Protein AF-A0A347U7J9-F1 (afdb_monomer_lite)

InterPro domains:
  IPR003761 Exonuclease VII, small subunit [PF02609] (7-53)
  IPR003761 Exonuclease VII, small subunit [TIGR01280] (6-53)
  IPR037004 Exonuclease VII, small subunit superfamily [G3DSA:1.10.287.1040] (1-61)
  IPR037004 Exonuclease VII, small subunit superfamily [SSF116842] (3-53)

Organism: NCBI:txid913109

Foldseek 3Di:
DPPPVDLVNLVVLLVVLVVVLVDPPADPVRNVVSVVVSVVSVVVSVVVVVVVVVVVVVVVVD

Secondary structure (DSSP, 8-state):
------HHHHHHHHHHHHHHHT-TT--HHHHHHHHHHHHHHHHHHHHHHHHHHHHHHHHTT-

Sequence (62 aa):
MNEEISFEEKVIKAKELLEKLSNPQITLSDSIKLYKTGIKELEDAQKLLDEAKLIFLVENKN

Structure (mmCIF, N/CA/C/O backbone):
data_AF-A0A347U7J9-F1
#
_entry.id   AF-A0A347U7J9-F1
#
loop_
_atom_site.group_PDB
_atom_site.id
_atom_site.type_symbol
_atom_site.label_atom_id
_atom_site.label_alt_id
_atom_site.label_comp_id
_atom_site.label_asym_id
_atom_site.label_entity_id
_atom_site.label_seq_id
_atom_site.pdbx_PDB_ins_code
_atom_site.Cartn_x
_atom_site.Cartn_y
_atom_site.Cartn_z
_atom_site.occupancy
_atom_site.B_iso_or_equiv
_atom_site.auth_seq_id
_atom_site.auth_comp_id
_atom_site.auth_asym_id
_atom_site.auth_atom_id
_atom_site.pdbx_PDB_model_num
ATOM 1 N N . MET A 1 1 ? 8.766 22.168 -9.732 1.00 36.38 1 MET A N 1
ATOM 2 C CA . MET A 1 1 ? 9.027 21.057 -8.797 1.00 36.38 1 MET A CA 1
ATOM 3 C C . MET A 1 1 ? 8.010 19.998 -9.156 1.00 36.38 1 MET A C 1
ATOM 5 O O . MET A 1 1 ? 6.836 20.213 -8.895 1.00 36.38 1 MET A O 1
ATOM 9 N N . ASN A 1 2 ? 8.418 18.978 -9.912 1.00 41.28 2 ASN A N 1
ATOM 10 C CA . ASN A 1 2 ? 7.514 17.890 -10.270 1.00 41.28 2 ASN A CA 1
ATOM 11 C C . ASN A 1 2 ? 7.378 17.016 -9.028 1.00 41.28 2 ASN A C 1
ATOM 13 O O . ASN A 1 2 ? 8.288 16.258 -8.710 1.00 41.28 2 ASN A O 1
ATOM 17 N N . GLU A 1 3 ? 6.280 17.182 -8.300 1.00 45.72 3 GLU A N 1
ATOM 18 C CA . GLU A 1 3 ? 5.853 16.240 -7.266 1.00 45.72 3 GLU A CA 1
ATOM 19 C C . GLU A 1 3 ? 5.300 14.986 -7.96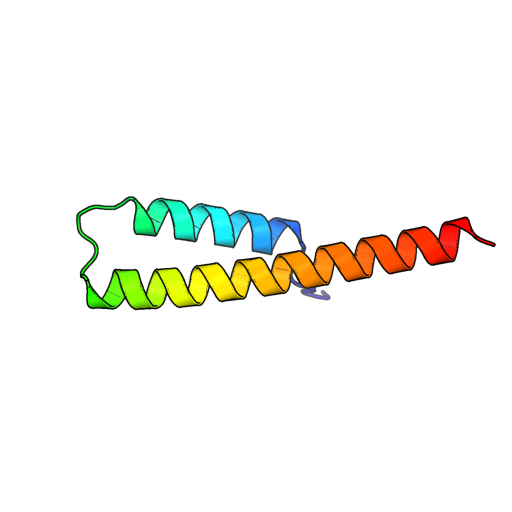0 1.00 45.72 3 GLU A C 1
ATOM 21 O O . GLU A 1 3 ? 4.110 14.682 -7.911 1.00 45.72 3 GLU A O 1
ATOM 26 N N . GLU A 1 4 ? 6.161 14.267 -8.683 1.00 54.62 4 GLU A N 1
ATOM 27 C CA . GLU A 1 4 ? 5.905 12.853 -8.921 1.00 54.62 4 GLU A CA 1
ATOM 28 C C . GLU A 1 4 ? 6.047 12.182 -7.561 1.00 54.62 4 GLU A C 1
ATOM 30 O O . GLU A 1 4 ? 7.152 12.071 -7.033 1.00 54.62 4 GLU A O 1
ATOM 35 N N . ILE A 1 5 ? 4.911 11.815 -6.964 1.00 56.59 5 ILE A N 1
ATOM 36 C CA . ILE A 1 5 ? 4.857 11.032 -5.728 1.00 56.59 5 ILE A CA 1
ATOM 37 C C . ILE A 1 5 ? 5.804 9.845 -5.913 1.00 56.59 5 ILE A C 1
ATOM 39 O O . ILE A 1 5 ? 5.532 8.947 -6.715 1.00 56.59 5 ILE A O 1
ATOM 43 N N . SER A 1 6 ? 6.939 9.873 -5.218 1.00 68.56 6 SER A N 1
ATOM 44 C CA . SER A 1 6 ? 7.997 8.898 -5.445 1.00 68.56 6 SER A CA 1
ATOM 45 C C . SER A 1 6 ? 7.571 7.542 -4.886 1.00 68.56 6 SER A C 1
ATOM 47 O O . SER A 1 6 ? 6.763 7.442 -3.955 1.00 68.56 6 SER A O 1
ATOM 49 N N . PHE A 1 7 ? 8.135 6.469 -5.439 1.00 64.88 7 PHE A N 1
ATOM 50 C CA . PHE A 1 7 ? 7.948 5.122 -4.901 1.00 64.88 7 PHE A CA 1
ATOM 51 C C . PHE A 1 7 ? 8.222 5.070 -3.384 1.00 64.88 7 PHE A C 1
ATOM 53 O O . PHE A 1 7 ? 7.478 4.424 -2.647 1.00 64.88 7 PHE A O 1
ATOM 60 N N . GLU A 1 8 ? 9.226 5.811 -2.900 1.00 68.31 8 GLU A N 1
ATOM 61 C CA . GLU A 1 8 ? 9.535 5.907 -1.469 1.00 68.31 8 GLU A CA 1
ATOM 62 C C . GLU A 1 8 ? 8.387 6.510 -0.655 1.00 68.31 8 GLU A C 1
ATOM 64 O O . GLU A 1 8 ? 8.042 5.967 0.393 1.00 68.31 8 GLU A O 1
ATOM 69 N N . GLU A 1 9 ? 7.740 7.575 -1.135 1.00 73.56 9 GLU A N 1
ATOM 70 C CA . GLU A 1 9 ? 6.598 8.170 -0.431 1.00 73.56 9 GLU A CA 1
ATOM 71 C C . GLU A 1 9 ? 5.412 7.205 -0.333 1.00 73.56 9 GLU A C 1
ATOM 73 O O . GLU A 1 9 ? 4.744 7.146 0.703 1.00 73.56 9 GLU A O 1
ATOM 78 N N . LYS A 1 10 ? 5.158 6.403 -1.375 1.00 72.00 10 LYS A N 1
ATOM 79 C CA . LYS A 1 10 ? 4.123 5.357 -1.325 1.00 72.00 10 LYS A CA 1
ATOM 80 C C . LYS A 1 10 ? 4.469 4.245 -0.338 1.00 72.00 10 LYS A C 1
ATOM 82 O O . LYS A 1 10 ? 3.591 3.793 0.397 1.00 72.00 10 LYS A O 1
ATOM 87 N N . VAL A 1 11 ? 5.738 3.845 -0.257 1.00 70.81 11 VAL A N 1
ATOM 88 C CA . VAL A 1 11 ? 6.210 2.870 0.741 1.00 70.81 11 VAL A CA 1
ATOM 89 C C . VAL A 1 11 ? 6.066 3.417 2.165 1.00 70.81 11 VAL A C 1
ATOM 91 O O . VAL A 1 11 ? 5.618 2.691 3.057 1.00 70.81 11 VAL A O 1
ATOM 94 N N . ILE A 1 12 ? 6.388 4.696 2.388 1.00 78.38 12 ILE A N 1
ATOM 95 C CA . ILE A 1 12 ? 6.204 5.363 3.686 1.00 78.38 12 ILE A CA 1
ATOM 96 C C . ILE A 1 12 ? 4.718 5.398 4.061 1.00 78.38 12 ILE A C 1
ATOM 98 O O . ILE A 1 12 ? 4.357 4.955 5.153 1.00 78.38 12 ILE A O 1
ATOM 102 N N . LYS A 1 13 ? 3.836 5.813 3.143 1.00 76.69 13 LYS A N 1
ATOM 103 C CA . LYS A 1 13 ? 2.379 5.817 3.370 1.00 76.69 13 LYS A CA 1
ATOM 104 C C . LYS A 1 13 ? 1.827 4.427 3.685 1.00 76.69 13 LYS A C 1
ATOM 106 O O . LYS A 1 13 ? 0.993 4.293 4.579 1.00 76.69 13 LYS A O 1
ATOM 111 N N . ALA A 1 14 ? 2.297 3.386 2.995 1.00 73.69 14 ALA A N 1
ATOM 112 C CA . ALA A 1 14 ? 1.892 2.009 3.274 1.00 73.69 14 ALA A CA 1
ATOM 113 C C . ALA A 1 14 ? 2.306 1.561 4.689 1.00 73.69 14 ALA A C 1
ATOM 115 O O . ALA A 1 14 ? 1.510 0.935 5.393 1.00 73.69 14 ALA A O 1
ATOM 116 N N . LYS A 1 15 ? 3.515 1.929 5.141 1.00 75.50 15 LYS A N 1
ATOM 117 C CA . LYS A 1 15 ? 3.975 1.682 6.520 1.00 75.50 15 LYS A CA 1
ATOM 118 C C . LYS A 1 15 ? 3.125 2.410 7.561 1.00 75.50 15 LYS A C 1
ATOM 120 O O . LYS A 1 15 ? 2.698 1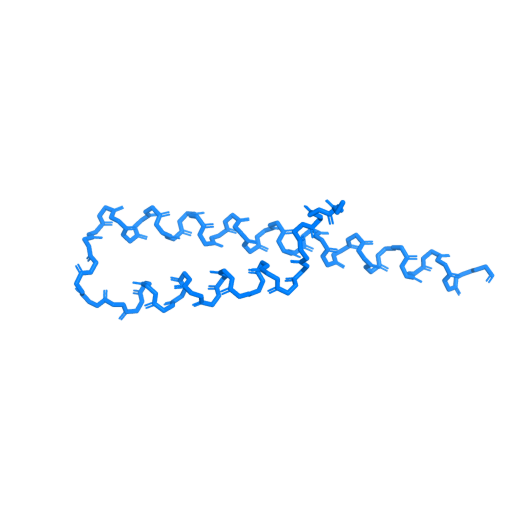.783 8.527 1.00 75.50 15 LYS A O 1
ATOM 125 N N . GLU A 1 16 ? 2.830 3.691 7.354 1.00 81.94 16 GLU A N 1
ATOM 126 C CA . GLU A 1 16 ? 1.976 4.459 8.271 1.00 81.94 16 GLU A CA 1
ATO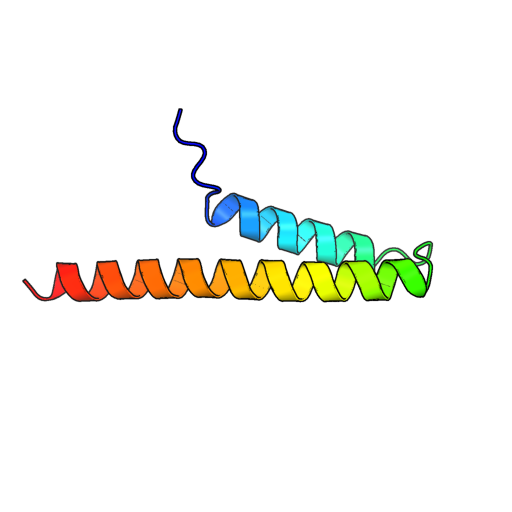M 127 C C . GLU A 1 16 ? 0.548 3.894 8.352 1.00 81.94 16 GLU A C 1
ATOM 129 O O . GLU A 1 16 ? -0.069 3.883 9.420 1.00 81.94 16 GLU A O 1
ATOM 134 N N . LEU A 1 17 ? 0.002 3.409 7.231 1.00 74.81 17 LEU A N 1
ATOM 135 C CA . LEU A 1 17 ? -1.307 2.750 7.192 1.00 74.81 17 LEU A CA 1
ATOM 136 C C . LEU A 1 17 ? -1.304 1.441 7.997 1.00 74.81 17 LEU A C 1
ATOM 138 O O . LEU A 1 17 ? -2.255 1.184 8.736 1.00 74.81 17 LEU A O 1
ATOM 142 N N . LEU A 1 18 ? -0.230 0.649 7.908 1.00 71.94 18 LEU A N 1
ATOM 143 C CA . LEU A 1 18 ? -0.037 -0.563 8.714 1.00 71.94 18 LEU A CA 1
ATOM 144 C C . LEU A 1 18 ? 0.077 -0.261 10.217 1.00 71.94 18 LEU A C 1
ATOM 146 O O . LEU A 1 18 ? -0.537 -0.957 11.030 1.00 71.94 18 LEU A O 1
ATOM 150 N N . GLU A 1 19 ? 0.801 0.792 10.603 1.00 77.81 19 GLU A N 1
ATOM 151 C CA . GLU A 1 19 ? 0.870 1.233 12.005 1.00 77.81 19 GLU A CA 1
ATOM 152 C C . GLU A 1 19 ? -0.494 1.686 12.530 1.00 77.81 19 GLU A C 1
ATOM 154 O O . GLU A 1 19 ? -0.902 1.294 13.624 1.00 77.81 19 GLU A O 1
ATOM 159 N N . LYS A 1 20 ? -1.250 2.452 11.737 1.00 74.38 20 LYS A N 1
ATOM 160 C CA . LYS A 1 20 ? -2.598 2.898 12.121 1.00 74.38 20 LYS A CA 1
ATOM 161 C C . LYS A 1 20 ? -3.586 1.738 12.260 1.00 74.38 20 LYS A C 1
ATOM 163 O O . LYS A 1 20 ? -4.427 1.781 13.152 1.00 74.38 20 LYS A O 1
ATOM 168 N N . LEU A 1 21 ? -3.472 0.698 11.430 1.00 69.19 21 LEU A N 1
ATOM 169 C CA . LEU A 1 21 ? -4.258 -0.537 11.567 1.00 69.19 21 LEU A CA 1
ATOM 170 C C . LEU A 1 21 ? -3.877 -1.352 12.810 1.00 69.19 21 LEU A C 1
ATOM 172 O O . LEU A 1 21 ? -4.710 -2.085 13.334 1.00 69.19 21 LEU A O 1
ATOM 176 N N . SER A 1 22 ? -2.644 -1.205 13.298 1.00 69.75 22 SER A N 1
ATOM 177 C CA . SER A 1 22 ? -2.169 -1.871 14.517 1.00 69.75 22 SER A CA 1
ATOM 178 C C . SER A 1 22 ? -2.639 -1.173 15.799 1.00 69.75 22 SER A C 1
ATOM 180 O O . SER A 1 22 ? -2.433 -1.698 16.893 1.00 69.75 22 SER A O 1
ATOM 182 N N . ASN A 1 23 ? -3.274 0.001 15.691 1.00 76.12 23 ASN A N 1
ATOM 183 C CA . ASN A 1 23 ? -3.771 0.745 16.838 1.00 76.12 23 ASN A CA 1
ATOM 184 C C . ASN A 1 23 ? -5.142 0.200 17.299 1.00 76.12 23 ASN A C 1
ATOM 186 O O . ASN A 1 23 ? -6.129 0.353 16.577 1.00 76.12 23 ASN A O 1
ATOM 190 N N . PRO A 1 24 ? -5.256 -0.373 18.512 1.00 67.94 24 PRO A N 1
ATOM 191 C CA . PRO A 1 24 ? -6.500 -0.972 19.006 1.00 67.94 24 PRO A CA 1
ATOM 192 C C . PRO A 1 24 ? -7.623 0.042 19.289 1.00 67.94 24 PRO A C 1
ATOM 194 O O . PRO A 1 24 ? -8.757 -0.365 19.522 1.00 67.94 24 PRO A O 1
ATOM 197 N N . GLN A 1 25 ? -7.336 1.349 19.255 1.00 76.44 25 GLN A N 1
ATOM 198 C CA . GLN A 1 25 ? -8.335 2.424 19.371 1.00 76.44 25 GLN A CA 1
ATOM 199 C C . GLN A 1 25 ? -9.097 2.696 18.061 1.00 76.44 25 GLN A C 1
ATOM 201 O O . GLN A 1 25 ? -9.986 3.549 18.028 1.00 76.44 25 GLN A O 1
ATOM 206 N N . ILE A 1 26 ? -8.743 2.023 16.962 1.00 75.06 26 ILE A N 1
ATOM 207 C CA . ILE A 1 26 ? -9.409 2.216 15.676 1.00 75.06 26 ILE A CA 1
ATOM 208 C C . ILE A 1 26 ? -10.828 1.635 15.707 1.00 75.06 26 ILE A C 1
ATOM 210 O O . ILE A 1 26 ? -11.059 0.505 16.137 1.00 75.06 26 ILE A O 1
ATOM 214 N N . THR A 1 27 ? -11.805 2.399 15.222 1.00 83.25 27 THR A N 1
ATOM 215 C CA . THR A 1 27 ? -13.173 1.886 15.096 1.00 83.25 27 THR A CA 1
ATOM 216 C C . THR A 1 27 ? -13.248 0.854 13.967 1.00 83.25 27 THR A C 1
ATOM 218 O O . THR A 1 27 ? -12.459 0.893 13.019 1.00 83.25 27 THR A O 1
ATOM 221 N N . LEU A 1 28 ? -14.216 -0.067 14.018 1.00 75.69 28 LEU A N 1
ATOM 222 C CA . LEU A 1 28 ? -14.397 -1.078 12.964 1.00 75.69 28 LEU A CA 1
ATOM 223 C C . LEU A 1 28 ? -14.625 -0.439 11.575 1.00 75.69 28 LEU A C 1
ATOM 225 O O . LEU A 1 28 ? -14.120 -0.909 10.558 1.00 75.69 28 LEU A O 1
ATOM 229 N N . SER A 1 29 ? -15.354 0.679 11.534 1.00 82.25 29 SER A N 1
ATOM 230 C CA . SER A 1 29 ? -15.577 1.445 10.302 1.00 82.25 29 SER A CA 1
ATOM 231 C C . SER A 1 29 ? -14.291 2.066 9.762 1.00 82.25 29 SER A C 1
ATOM 233 O O . SER A 1 29 ? -14.053 2.038 8.552 1.00 82.25 29 SER A O 1
ATOM 235 N N . ASP A 1 30 ? -13.457 2.619 10.642 1.00 80.62 30 ASP A N 1
ATOM 236 C CA . ASP A 1 30 ? -12.203 3.250 10.234 1.00 80.62 30 ASP A CA 1
ATOM 237 C C . ASP A 1 30 ? -11.163 2.214 9.819 1.00 80.62 30 ASP A C 1
ATOM 239 O O . ASP A 1 30 ? -10.452 2.439 8.847 1.00 80.62 30 ASP A O 1
ATOM 243 N N . SER A 1 31 ? -11.130 1.047 10.464 1.00 78.88 31 SER A N 1
ATOM 244 C CA . SER A 1 31 ? -10.247 -0.062 10.078 1.00 78.88 31 SER A CA 1
ATOM 245 C C . SER A 1 31 ? -10.608 -0.637 8.707 1.00 78.88 31 SER A C 1
ATOM 247 O O . SER A 1 31 ? -9.708 -0.881 7.907 1.00 78.88 31 SER A O 1
ATOM 249 N N . ILE A 1 32 ? -11.896 -0.743 8.355 1.00 81.75 32 ILE A N 1
ATOM 250 C CA . ILE A 1 32 ? -12.309 -1.127 6.991 1.00 81.75 32 ILE A CA 1
ATOM 251 C C . ILE A 1 32 ? -11.907 -0.065 5.956 1.00 81.75 32 ILE A C 1
ATOM 253 O O . ILE A 1 32 ? -11.443 -0.412 4.865 1.00 81.75 32 ILE A O 1
ATOM 257 N N . LYS A 1 33 ? -12.067 1.227 6.272 1.00 84.12 33 LYS A N 1
ATOM 258 C CA . LYS A 1 33 ? -11.629 2.312 5.379 1.00 84.12 33 LYS A CA 1
ATOM 259 C C . LYS A 1 33 ? -10.114 2.311 5.202 1.00 84.12 33 LYS A C 1
ATOM 261 O O . LYS A 1 33 ? -9.652 2.355 4.067 1.00 84.12 33 LYS A O 1
ATOM 266 N N . LEU A 1 34 ? -9.354 2.216 6.293 1.00 80.44 34 LEU A N 1
ATOM 267 C CA . LEU A 1 34 ? -7.894 2.168 6.260 1.00 80.44 34 LEU A CA 1
ATOM 268 C C . LEU A 1 34 ? -7.384 0.949 5.503 1.00 80.44 34 LEU A C 1
ATOM 270 O O . LEU A 1 34 ? -6.457 1.086 4.716 1.00 80.44 34 LEU A O 1
ATOM 274 N N . TYR A 1 35 ? -8.009 -0.213 5.687 1.00 78.69 35 TYR A N 1
ATOM 275 C CA . TYR A 1 35 ? -7.660 -1.416 4.944 1.00 78.69 35 TYR A CA 1
ATOM 276 C C . TYR A 1 35 ? -7.877 -1.230 3.437 1.00 78.69 35 TYR A C 1
ATOM 278 O O . TYR A 1 35 ? -6.968 -1.491 2.654 1.00 78.69 35 TYR A O 1
ATOM 286 N N . LYS A 1 36 ? -9.036 -0.699 3.017 1.00 83.31 36 LYS A N 1
ATOM 287 C CA . LYS A 1 36 ? -9.294 -0.390 1.598 1.00 83.31 36 LYS A CA 1
ATOM 288 C C . LYS A 1 36 ? -8.292 0.614 1.030 1.00 83.31 36 LYS A C 1
ATOM 290 O O . LYS A 1 36 ? -7.811 0.423 -0.083 1.00 83.31 36 LYS A O 1
ATOM 295 N N . THR A 1 37 ? -7.981 1.667 1.780 1.00 83.50 37 THR A N 1
ATOM 296 C CA . THR A 1 37 ? -6.995 2.670 1.364 1.00 83.50 37 THR A CA 1
ATOM 297 C C . THR A 1 37 ? -5.591 2.068 1.281 1.00 83.50 37 THR A C 1
ATOM 299 O O . THR A 1 37 ? -4.896 2.306 0.303 1.00 83.50 37 THR A O 1
ATOM 302 N N . GLY A 1 38 ? -5.198 1.235 2.248 1.00 78.00 38 GLY A N 1
ATOM 303 C CA . GLY A 1 38 ? -3.915 0.529 2.263 1.00 78.00 38 GLY A CA 1
ATOM 304 C C . GLY A 1 38 ? -3.748 -0.434 1.095 1.00 78.00 38 GLY A C 1
ATOM 305 O O . GLY A 1 38 ? -2.710 -0.408 0.444 1.00 78.00 38 GLY A O 1
ATOM 306 N N . ILE A 1 39 ? -4.781 -1.220 0.774 1.00 81.88 39 ILE A N 1
ATOM 307 C CA . ILE A 1 39 ? 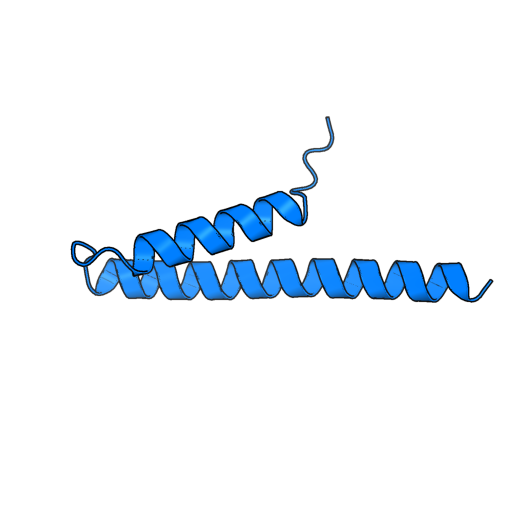-4.788 -2.087 -0.414 1.00 81.88 39 ILE A CA 1
ATOM 308 C C . ILE A 1 39 ? -4.580 -1.257 -1.685 1.00 81.88 39 ILE A C 1
ATOM 310 O O . ILE A 1 39 ? -3.751 -1.614 -2.515 1.00 81.88 39 ILE A O 1
ATOM 314 N N . LYS A 1 40 ? -5.280 -0.126 -1.815 1.00 82.94 40 LYS A N 1
ATOM 315 C CA . LYS A 1 40 ? -5.177 0.731 -2.999 1.00 82.94 40 LYS A CA 1
ATOM 316 C C . LYS A 1 40 ? -3.791 1.373 -3.143 1.00 82.94 40 LYS A C 1
ATOM 318 O O . LYS A 1 40 ? -3.238 1.396 -4.236 1.00 82.94 40 LYS A O 1
ATOM 323 N N . GLU A 1 41 ? -3.209 1.856 -2.046 1.00 78.00 41 GLU A N 1
ATOM 324 C CA . GLU A 1 41 ? -1.843 2.398 -2.059 1.00 78.00 41 GLU A CA 1
ATOM 325 C C . GLU A 1 41 ? -0.801 1.321 -2.398 1.00 78.00 41 GLU A C 1
ATOM 327 O O . GLU A 1 41 ? 0.143 1.603 -3.136 1.00 78.00 41 GLU A O 1
ATOM 332 N N . LEU A 1 42 ? -0.988 0.083 -1.921 1.00 77.31 42 LEU A N 1
ATOM 333 C CA . LEU A 1 42 ? -0.136 -1.055 -2.283 1.00 77.31 42 LEU A CA 1
ATOM 334 C C . LEU A 1 42 ? -0.258 -1.421 -3.769 1.00 77.31 42 LEU A C 1
ATOM 336 O O . LEU A 1 42 ? 0.762 -1.658 -4.411 1.00 77.31 42 LEU A O 1
ATOM 340 N N . GLU A 1 43 ? -1.470 -1.433 -4.330 1.00 82.81 43 GLU A N 1
ATOM 341 C CA . GLU A 1 43 ? -1.686 -1.659 -5.768 1.00 82.81 43 GLU A CA 1
ATOM 342 C C . GLU A 1 43 ? -1.008 -0.586 -6.626 1.00 82.81 43 GLU A C 1
ATOM 344 O O . GLU A 1 43 ? -0.348 -0.903 -7.617 1.00 82.81 43 GLU A O 1
ATOM 349 N N . ASP A 1 44 ? -1.124 0.683 -6.235 1.00 82.00 44 ASP A N 1
ATOM 350 C CA . ASP A 1 44 ? -0.475 1.776 -6.954 1.00 82.00 44 ASP A CA 1
ATOM 351 C C . ASP A 1 44 ? 1.058 1.696 -6.851 1.00 82.00 44 ASP A C 1
ATOM 353 O O . ASP A 1 44 ? 1.759 1.937 -7.834 1.00 82.00 44 ASP A O 1
ATOM 357 N N . ALA A 1 45 ? 1.595 1.339 -5.678 1.00 77.31 45 ALA A N 1
ATOM 358 C CA . ALA A 1 45 ? 3.032 1.127 -5.498 1.00 77.31 45 ALA A CA 1
ATOM 359 C C . ALA A 1 45 ? 3.543 -0.043 -6.353 1.00 77.31 45 ALA A C 1
ATOM 361 O O . ALA A 1 45 ? 4.622 0.044 -6.942 1.00 77.31 45 ALA A O 1
ATOM 362 N N . GLN A 1 46 ? 2.754 -1.117 -6.459 1.00 76.69 46 GLN A N 1
ATOM 363 C CA . GLN A 1 46 ? 3.065 -2.266 -7.304 1.00 76.69 46 GLN A CA 1
ATOM 364 C C . GLN A 1 46 ? 3.103 -1.878 -8.787 1.00 76.69 46 GLN A C 1
ATOM 366 O O . GLN A 1 46 ? 4.052 -2.243 -9.477 1.00 76.69 46 GLN A O 1
ATOM 371 N N . LYS A 1 47 ? 2.136 -1.082 -9.266 1.00 83.56 47 LYS A N 1
ATOM 372 C CA . LYS A 1 47 ? 2.140 -0.567 -10.646 1.00 83.56 47 LYS A CA 1
ATOM 373 C C . LYS A 1 47 ? 3.381 0.258 -10.958 1.00 83.56 47 LYS A C 1
ATOM 375 O O . LYS A 1 47 ? 4.015 0.016 -11.977 1.00 83.56 47 LYS A O 1
ATOM 380 N N . LEU A 1 48 ? 3.749 1.182 -10.071 1.00 79.62 48 LEU A N 1
ATOM 381 C CA . LEU A 1 48 ? 4.961 1.990 -10.231 1.00 79.62 48 LEU A CA 1
ATOM 382 C C . LEU A 1 48 ? 6.221 1.122 -10.301 1.00 79.62 48 LEU A C 1
ATOM 384 O O . LEU A 1 48 ? 7.110 1.377 -11.111 1.00 79.62 48 LEU A O 1
ATOM 388 N N . LEU A 1 49 ? 6.293 0.070 -9.480 1.00 77.81 49 LEU A N 1
ATOM 389 C CA . LEU A 1 49 ? 7.411 -0.869 -9.510 1.00 77.81 49 LEU A CA 1
ATOM 390 C C . LEU A 1 49 ? 7.460 -1.663 -10.822 1.00 77.81 49 LEU A C 1
ATOM 392 O O . LEU A 1 49 ? 8.544 -1.888 -11.362 1.00 77.81 49 LEU A O 1
ATOM 396 N N . ASP A 1 50 ? 6.309 -2.099 -11.327 1.00 81.69 50 ASP A N 1
ATOM 397 C CA . ASP A 1 50 ? 6.220 -2.856 -12.574 1.00 81.69 50 ASP A CA 1
ATOM 398 C C . ASP A 1 50 ? 6.544 -1.977 -13.791 1.00 81.69 50 ASP A C 1
ATOM 400 O O . ASP A 1 50 ? 7.279 -2.418 -14.675 1.00 81.69 50 ASP A O 1
ATOM 404 N N . GLU A 1 51 ? 6.095 -0.719 -13.807 1.00 82.88 51 GLU A N 1
ATOM 405 C CA . GLU A 1 51 ? 6.476 0.273 -14.819 1.00 82.88 51 GLU A CA 1
ATOM 406 C C . GLU A 1 51 ? 7.984 0.549 -14.797 1.00 82.88 51 GLU A C 1
ATOM 408 O O . GLU A 1 51 ? 8.637 0.480 -15.840 1.00 82.88 51 GLU A O 1
ATOM 413 N N . ALA A 1 52 ? 8.572 0.764 -13.616 1.00 77.81 52 ALA A N 1
ATOM 414 C CA . ALA A 1 52 ? 10.013 0.966 -13.478 1.00 77.81 52 ALA A CA 1
ATOM 415 C C . ALA A 1 52 ? 10.820 -0.256 -13.955 1.00 77.81 52 ALA A C 1
ATOM 417 O O . ALA A 1 52 ? 11.815 -0.109 -14.669 1.00 77.81 52 ALA A O 1
ATOM 418 N N . LYS A 1 53 ? 10.377 -1.476 -13.616 1.00 75.44 53 LYS A N 1
ATOM 419 C CA . LYS A 1 53 ? 10.988 -2.722 -14.112 1.00 75.44 53 LYS A CA 1
ATOM 420 C C . LYS A 1 53 ? 10.871 -2.855 -15.626 1.00 75.44 53 LYS A C 1
ATOM 422 O O . LYS A 1 53 ? 11.826 -3.301 -16.259 1.00 75.44 53 LYS A O 1
ATOM 427 N N . LEU A 1 54 ? 9.722 -2.497 -16.199 1.00 82.19 54 LEU A N 1
ATOM 428 C CA . LEU A 1 54 ? 9.494 -2.554 -17.639 1.00 82.19 54 LEU A CA 1
ATOM 429 C C . LEU A 1 54 ? 10.438 -1.596 -18.375 1.00 82.19 54 LEU A C 1
ATOM 431 O O . LEU A 1 54 ? 11.113 -2.025 -19.306 1.00 82.19 54 LEU A O 1
ATOM 435 N N . ILE A 1 55 ? 10.538 -0.341 -17.922 1.00 76.62 55 ILE A N 1
ATOM 436 C CA . ILE A 1 55 ? 11.454 0.663 -18.488 1.00 76.62 55 ILE A CA 1
ATOM 437 C C . ILE A 1 55 ? 12.900 0.163 -18.408 1.00 76.62 55 ILE A C 1
ATOM 439 O O . ILE A 1 55 ? 13.593 0.128 -19.421 1.00 76.62 55 ILE A O 1
ATOM 443 N N . PHE A 1 56 ? 13.331 -0.323 -17.239 1.00 77.38 56 PHE A N 1
ATOM 444 C CA . PHE A 1 56 ? 14.685 -0.850 -17.050 1.00 77.38 56 PHE A CA 1
ATOM 445 C C . PHE A 1 56 ? 15.005 -2.035 -17.979 1.00 77.38 56 PHE A C 1
ATOM 447 O O . PHE A 1 56 ? 16.104 -2.113 -18.533 1.00 77.38 56 PHE A O 1
ATOM 454 N N . LEU A 1 57 ? 14.053 -2.958 -18.164 1.00 73.31 57 LEU A N 1
ATOM 455 C CA . LEU A 1 57 ? 14.187 -4.106 -19.070 1.00 73.31 57 LEU A CA 1
ATOM 456 C C . LEU A 1 57 ? 14.236 -3.699 -20.546 1.00 73.31 57 LEU A C 1
ATOM 458 O O . LEU A 1 57 ? 14.909 -4.366 -21.332 1.00 73.31 57 LEU A O 1
ATOM 462 N N . VAL A 1 58 ? 13.503 -2.652 -20.929 1.00 74.38 58 VAL A N 1
ATOM 463 C CA . VAL A 1 58 ? 13.498 -2.119 -22.297 1.00 74.38 58 VAL A CA 1
ATOM 464 C C . VAL A 1 58 ? 14.810 -1.393 -22.594 1.00 74.38 58 VAL A C 1
ATOM 466 O O . VAL A 1 58 ? 15.3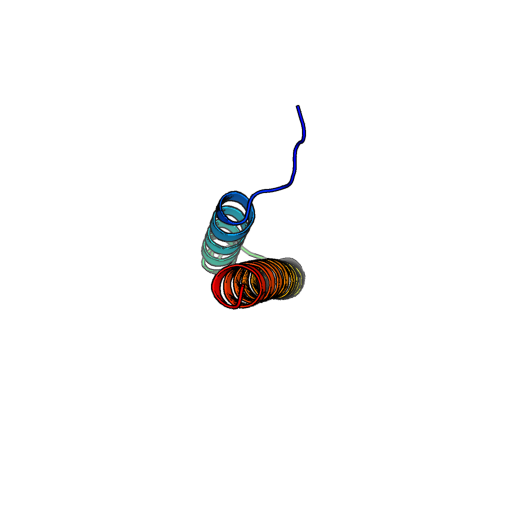91 -1.626 -23.650 1.00 74.38 58 VAL A O 1
ATOM 469 N N . GLU A 1 59 ? 15.323 -0.586 -21.663 1.00 66.88 59 GLU A N 1
ATOM 470 C CA . GLU A 1 59 ? 16.589 0.130 -21.860 1.00 66.88 59 GLU A CA 1
ATOM 471 C C . GLU A 1 59 ? 17.819 -0.789 -21.840 1.00 66.88 59 GLU A C 1
ATOM 473 O O . GLU A 1 59 ? 18.756 -0.548 -22.590 1.00 66.88 59 GLU A O 1
ATOM 478 N N . ASN A 1 60 ? 17.814 -1.889 -21.075 1.00 60.03 60 ASN A N 1
ATOM 479 C CA . ASN A 1 60 ? 18.920 -2.866 -21.081 1.00 60.03 60 ASN A CA 1
ATOM 480 C C . ASN A 1 60 ? 18.938 -3.807 -22.301 1.00 60.03 60 ASN A C 1
ATOM 482 O O . ASN A 1 60 ? 19.828 -4.652 -22.408 1.00 60.03 60 ASN A O 1
ATOM 486 N N . LYS A 1 61 ? 17.945 -3.724 -23.195 1.00 56.56 61 LYS A N 1
ATOM 487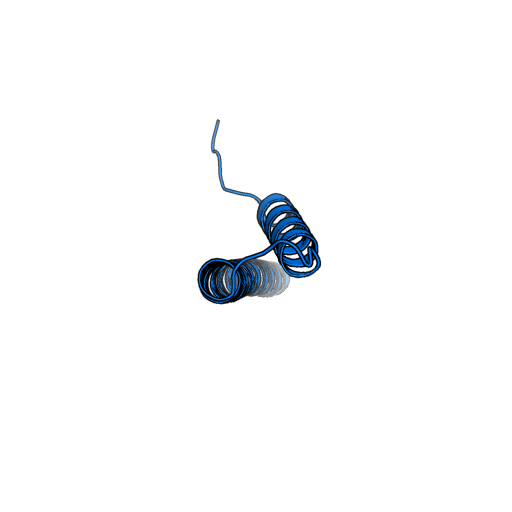 C CA . LYS A 1 61 ? 17.870 -4.554 -24.408 1.00 56.56 61 LYS A CA 1
ATOM 488 C C . LYS A 1 61 ? 18.410 -3.874 -25.673 1.00 56.56 61 LYS A C 1
ATOM 490 O O . LYS A 1 61 ? 18.435 -4.547 -26.703 1.00 56.56 61 LYS A O 1
ATOM 495 N N . ASN A 1 62 ? 18.837 -2.609 -25.598 1.00 44.81 62 ASN A N 1
ATOM 496 C CA . ASN A 1 62 ? 19.415 -1.849 -26.714 1.00 44.81 62 ASN A CA 1
ATOM 497 C C . ASN A 1 62 ? 20.922 -1.645 -26.554 1.00 44.81 62 ASN A C 1
ATOM 499 O O . ASN A 1 62 ? 21.347 -1.252 -25.447 1.00 44.81 62 ASN A O 1
#

pLDDT: mean 73.43, std 10.67, range [36.38, 84.12]

Radius of gyration: 15.45 Å; chains: 1; bounding box: 35×26×46 Å

=== Feature glossary ===
The record interleaves many kinds of information about one protein. Here is each kind framed as the question it answers.

Q: What are the backbone torsion angles?
A: φ (phi) and ψ (psi) are the two rotatable backbone dihedrals per residue: φ is the C(i-1)–N–Cα–C torsion, ψ is the N–Cα–C–N(i+1) torsion, both in degrees on (−180°, 180°]. α-helical residues cluster near (−60°, −45°); β-strand residues near (−120°, +130°). A Ramachandran plot is simply a scatter of (φ, ψ) for every residue.

Q: What is the amino-acid chain?
A: This is the polypeptide sequence — one letter per residue, N-terminus first. Length ranges from a few dozen residues for small domains to over a thousand for large multi-domain proteins.

Q: How mobile is each atom in the crystal?
A: For experimental (PDB) structures, the B-factor (temperature factor) quantifies the positional spread of each atom in the crystal — a combination of thermal vibration and static disorder — in units of Å². High B-factors mark flexible loops or poorly resolved regions; low B-factors mark the rigid, well-ordered core.

Q: Are the domains correctly placed relative to each other?
A: Predicted Aligned Error (PAE) is an AlphaFold confidence matrix: entry (i, j) is the expected error in the position of residue j, in ångströms, when the prediction is superimposed on the true structure at residue i. Low PAE within a block of residues means that block is internally rigid and well-predicted; high PAE between two blocks means their relative placement is uncertain even if each block individually is confident.

Q: How confident is the AlphaFold model at each residue?
A: pLDDT is the predicted lDDT-Cα score: AlphaFold's confidence that the local environment of each residue (all inter-atomic distances within 15 Å) is correctly placed. It is a per-residue number between 0 and 100, with higher meaning more reliable.

Q: What family and function is it annotated with?
A: Functional annotations link the protein to curated databases. InterPro entries identify conserved domains and families by matching the sequence against member-database signatures (Pfam, PROSITE, CDD, …). Gene Ontology (GO) terms describe molecular function, biological process, and cellular component in a controlled vocabulary. CATH places the structure in a hierarchical fold classification (Class/Architecture/Topology/Homologous-superfamily). The organism is the source species.

Q: How big and how compact is the whole molecule?
A: Three whole-structure scalars: the radius of gyration (RMS distance of Cα from centroid, in Å), the count of Cα–Cα contacts (pairs closer than 8 Å and separated by more than four residues in sequence — i.e. tertiary, not local, contacts), and the bounding-box dimensions. Together they distinguish compact globular folds from extended fibres or disordered chains.

Q: What known structures does this most resemble?
A: The Foldseek neighbor list gives the closest experimentally determined structures in the PDB, ranked by structural alignment. TM-score near 1 means near-identical fold; near 0.3 means only rough topology match. This is how one finds what a novel AlphaFold prediction most resembles in the solved-structure universe.

Q: Which residues are buried vs exposed?
A: SASA measures how much of the protein is reachable by solvent. It is computed by rolling a water-sized probe over the atomic surface and summing the exposed area (Å²). Per-residue SASA distinguishes core (buried, low SASA) from surface (exposed, high SASA) residues; total SASA is a whole-molecule size measure.

Q: Which residues are in helices, strands, or loops?
A: Eight-state secondary structure (DSSP): H is the canonical α-helix, G the tighter 3₁₀-helix, I the wider π-helix; E/B are β-structure, T and S are turns and bends, and '-' is everything else. DSSP derives these from the pattern of main-chain N–H···O=C hydrogen bonds, not from the sequence.

Q: Where is each backbone atom in 3D?
A: Structure coordinates are given as an mmCIF _atom_site loop: one row per atom with element, residue name, chain id, sequence number, and x/y/z position in Å. Only the four main-chain atoms per residue are included here; side chains are omitted to keep the record compact.

Q: What if only a Cα trace is available?
A: Three-state secondary structure (P-SEA) collapses the eight DSSP classes into helix (a), strand (b), and coil (c). P-SEA assigns these from Cα geometry alone — distances and angles — without requiring backbone oxygens, so it works on any Cα trace.

Q: What do the rendered images show?
A: The six renders are orthographic views along the three Cartesian axes in both directions. Representation (cartoon, sticks, or surface) and color scheme (sequence-rainbow or by-chain) vary across proteins so the training set covers all the common visualization conventions.

Q: What does the local fold look like, residue by residue?
A: Foldseek's 3Di representation compresses backbone geometry into a per-residue letter drawn from a learned twenty-state alphabet. It captures the tertiary interaction pattern around each residue — which residues are packed against it in space, regardless of where they are in sequence.

Q: What do the diagnostic plots show?
A: The contact map is a binary N×N matrix image: pixel (i, j) is dark where Cα_i and Cα_j are within 8 Å and |i−j|>4. Because the |i−j|>4 filter removes local helical contacts, off-diagonal stripes parallel to the main diagonal indicate parallel β-sheets; stripes perpendicular to it indicate antiparallel β-sheets. The Ramachandran plot scatters every residue's (φ, ψ) pair against the sterically allowed regions. The PAE heatmap renders the predicted-aligned-error matrix.